Protein AF-A0A2K0W8M2-F1 (afdb_monomer)

Radius of gyration: 16.89 Å; Cα contacts (8 Å, |Δi|>4): 91; chains: 1; bounding box: 37×21×51 Å

pLDDT: mean 76.9, std 16.78, range [37.81, 95.12]

Secondary structure (DSSP, 8-state):
--HHHHHHHHHHHHHHHHHHHHHHHS-TT--GGGHHHHHHHHHHHHHHHHHHHHHT----TT--S-S--TT-----HHHHHHHT-HHHHHHHHHHHHHHHHHHH-HHHHHHHHTPPP-

Mean predicted aligned error: 9.4 Å

Structure (mmCIF, N/CA/C/O backbone):
data_AF-A0A2K0W8M2-F1
#
_entry.id   AF-A0A2K0W8M2-F1
#
loop_
_atom_site.group_PDB
_atom_site.id
_atom_site.type_symbol
_atom_site.label_atom_id
_atom_site.label_alt_id
_atom_site.label_comp_id
_atom_site.label_asym_id
_atom_site.label_entity_id
_atom_site.label_seq_id
_atom_site.pdbx_PDB_ins_code
_atom_site.Cartn_x
_atom_site.Cartn_y
_atom_site.Cartn_z
_atom_site.occupancy
_atom_site.B_iso_or_equiv
_atom_site.auth_seq_id
_atom_site.auth_comp_id
_atom_site.auth_asym_id
_atom_site.auth_atom_id
_atom_site.pdbx_PDB_model_num
ATOM 1 N N . MET A 1 1 ? 15.218 -12.997 -6.008 1.00 64.19 1 MET A N 1
ATOM 2 C CA . MET A 1 1 ? 14.142 -12.507 -6.896 1.00 64.19 1 MET A CA 1
ATOM 3 C C . MET A 1 1 ? 14.726 -11.422 -7.793 1.00 64.19 1 MET A C 1
ATOM 5 O O . MET A 1 1 ? 15.566 -10.661 -7.318 1.00 64.19 1 MET A O 1
ATOM 9 N N . ASP A 1 2 ? 14.384 -11.400 -9.077 1.00 84.12 2 ASP A N 1
ATOM 10 C CA . ASP A 1 2 ? 14.799 -10.336 -9.994 1.00 84.12 2 ASP A CA 1
ATOM 11 C C . ASP A 1 2 ? 13.908 -9.088 -9.829 1.00 84.12 2 ASP A C 1
ATOM 13 O O . ASP A 1 2 ? 12.912 -9.096 -9.104 1.00 84.12 2 ASP A O 1
ATOM 17 N N . VAL A 1 3 ? 14.289 -7.974 -10.458 1.00 79.81 3 VAL A N 1
ATOM 18 C CA . VAL A 1 3 ? 13.582 -6.690 -10.286 1.00 79.81 3 VAL A CA 1
ATOM 19 C C . VAL A 1 3 ? 12.165 -6.741 -10.866 1.00 79.81 3 VAL A C 1
ATOM 21 O O . VAL A 1 3 ? 11.254 -6.121 -10.321 1.00 79.81 3 VAL A O 1
ATOM 24 N N . ALA A 1 4 ? 11.959 -7.521 -11.930 1.00 77.12 4 ALA A N 1
ATOM 25 C CA . ALA A 1 4 ? 10.643 -7.740 -12.516 1.00 77.12 4 ALA A CA 1
ATOM 26 C C . ALA A 1 4 ? 9.709 -8.487 -11.548 1.00 77.12 4 ALA A C 1
ATOM 28 O O . ALA A 1 4 ? 8.570 -8.058 -11.351 1.00 77.12 4 ALA A O 1
ATOM 29 N N . GLY A 1 5 ? 10.200 -9.541 -10.886 1.00 78.50 5 GLY A N 1
ATOM 30 C CA . GLY A 1 5 ? 9.471 -10.262 -9.845 1.00 78.50 5 GLY A CA 1
ATOM 31 C C . GLY A 1 5 ? 9.143 -9.383 -8.637 1.00 78.50 5 GLY A C 1
ATOM 32 O O . GLY A 1 5 ? 8.008 -9.403 -8.163 1.00 78.50 5 GLY A O 1
ATOM 33 N N . LEU A 1 6 ? 10.084 -8.538 -8.197 1.00 82.81 6 LEU A N 1
ATOM 34 C CA . LEU A 1 6 ? 9.836 -7.562 -7.126 1.00 82.81 6 LEU A CA 1
ATOM 35 C C . LEU A 1 6 ? 8.735 -6.567 -7.510 1.00 82.81 6 LEU A C 1
ATOM 37 O O . LEU A 1 6 ? 7.838 -6.309 -6.712 1.00 82.81 6 LEU A O 1
ATOM 41 N N . ALA A 1 7 ? 8.769 -6.031 -8.732 1.00 79.62 7 ALA A N 1
ATOM 42 C CA . ALA A 1 7 ? 7.779 -5.063 -9.197 1.00 79.62 7 ALA A CA 1
ATOM 43 C C . ALA A 1 7 ? 6.362 -5.658 -9.279 1.00 79.62 7 ALA A C 1
ATOM 45 O O . ALA A 1 7 ? 5.399 -4.961 -8.973 1.00 79.62 7 ALA A O 1
ATOM 46 N N . ILE A 1 8 ? 6.223 -6.937 -9.653 1.00 80.69 8 ILE A N 1
ATOM 47 C CA . ILE A 1 8 ? 4.935 -7.652 -9.612 1.00 80.69 8 ILE A CA 1
ATOM 48 C C . ILE A 1 8 ? 4.492 -7.869 -8.159 1.00 80.69 8 ILE A C 1
ATOM 50 O O . ILE A 1 8 ? 3.349 -7.573 -7.813 1.00 80.69 8 ILE A O 1
ATOM 54 N N . GLY A 1 9 ? 5.402 -8.334 -7.298 1.00 84.31 9 GLY A N 1
ATOM 55 C CA . GLY A 1 9 ? 5.118 -8.572 -5.882 1.00 84.31 9 GLY A CA 1
ATOM 56 C C . GLY A 1 9 ? 4.675 -7.311 -5.134 1.00 84.31 9 GLY A C 1
ATOM 57 O O . GLY A 1 9 ? 3.767 -7.377 -4.314 1.00 84.31 9 GLY A O 1
ATOM 58 N N . ILE A 1 10 ? 5.246 -6.150 -5.465 1.00 89.62 10 ILE A N 1
ATOM 59 C CA . ILE A 1 10 ? 4.883 -4.853 -4.873 1.00 89.62 10 ILE A CA 1
ATOM 60 C C . ILE A 1 10 ? 3.424 -4.480 -5.137 1.00 89.62 10 ILE A C 1
ATOM 62 O O . ILE A 1 10 ? 2.770 -3.969 -4.233 1.00 89.62 10 ILE A O 1
ATOM 66 N N . VAL A 1 11 ? 2.896 -4.753 -6.334 1.00 86.94 11 VAL A N 1
ATOM 67 C CA . VAL A 1 11 ? 1.478 -4.492 -6.641 1.00 86.94 11 VAL A CA 1
ATOM 68 C C . VAL A 1 11 ? 0.579 -5.362 -5.762 1.00 86.94 11 VAL A C 1
ATOM 70 O O . VAL A 1 11 ? -0.347 -4.850 -5.142 1.00 86.94 11 VAL A O 1
ATOM 73 N N . GLY A 1 12 ? 0.894 -6.655 -5.639 1.00 87.62 12 GLY A N 1
ATOM 74 C CA . GLY A 1 12 ? 0.141 -7.569 -4.774 1.00 87.62 12 GLY A CA 1
ATOM 75 C C . GLY A 1 12 ? 0.201 -7.176 -3.294 1.00 87.62 12 GLY A C 1
ATOM 76 O O . GLY A 1 12 ? -0.828 -7.133 -2.625 1.00 87.62 12 GLY A O 1
ATOM 77 N N . LEU A 1 13 ? 1.390 -6.830 -2.793 1.00 90.44 13 LEU A N 1
ATOM 78 C CA . LEU A 1 13 ? 1.581 -6.391 -1.409 1.00 90.44 13 LEU A CA 1
ATOM 79 C C . LEU A 1 13 ? 0.872 -5.066 -1.113 1.00 90.44 13 LEU A C 1
ATOM 81 O O . LEU A 1 13 ? 0.295 -4.916 -0.039 1.00 90.44 13 LEU A O 1
ATOM 85 N N . TYR A 1 14 ? 0.887 -4.119 -2.055 1.00 91.56 14 TYR A N 1
ATOM 86 C CA . TYR A 1 14 ? 0.131 -2.874 -1.938 1.00 91.56 14 TYR A CA 1
ATOM 87 C C . TYR A 1 14 ? -1.366 -3.151 -1.756 1.00 91.56 14 TYR A C 1
ATOM 89 O O . TYR A 1 14 ? -1.966 -2.634 -0.814 1.00 91.56 14 TYR A O 1
ATOM 97 N N . THR A 1 15 ? -1.946 -3.997 -2.614 1.00 88.06 15 THR A N 1
ATOM 98 C CA . THR A 1 15 ? -3.360 -4.382 -2.531 1.00 88.06 15 THR A CA 1
ATOM 99 C C . THR A 1 15 ? -3.668 -5.056 -1.197 1.00 88.06 15 THR A C 1
ATOM 101 O O . THR A 1 15 ? -4.589 -4.636 -0.507 1.00 88.06 15 THR A O 1
ATOM 104 N N . ALA A 1 16 ? -2.838 -6.010 -0.762 1.00 88.62 16 ALA A N 1
ATOM 105 C CA . ALA A 1 16 ? -3.012 -6.676 0.528 1.00 88.62 16 ALA A CA 1
ATOM 106 C C . ALA A 1 16 ? -2.982 -5.692 1.713 1.00 88.62 16 ALA A C 1
ATOM 108 O O . ALA A 1 16 ? -3.820 -5.780 2.610 1.00 88.62 16 ALA A O 1
ATOM 109 N N . CYS A 1 17 ? -2.054 -4.727 1.711 1.00 90.38 17 CYS A N 1
ATOM 110 C CA . CYS A 1 17 ? -1.998 -3.686 2.740 1.00 90.38 17 CYS A CA 1
ATOM 111 C C . CYS A 1 17 ? -3.260 -2.816 2.727 1.00 90.38 17 CYS A C 1
ATOM 113 O O . CYS A 1 17 ? -3.842 -2.568 3.781 1.00 90.38 17 CYS A O 1
ATOM 115 N N . ARG A 1 18 ? -3.692 -2.366 1.541 1.00 89.50 18 ARG A N 1
ATOM 116 C CA . ARG A 1 18 ? -4.896 -1.543 1.363 1.00 89.50 18 ARG A CA 1
ATOM 117 C C . ARG A 1 18 ? -6.135 -2.254 1.908 1.00 89.50 18 ARG A C 1
ATOM 119 O O . ARG A 1 18 ? -6.846 -1.662 2.714 1.00 89.50 18 ARG A O 1
ATOM 126 N N . ASP A 1 19 ? -6.330 -3.514 1.531 1.00 86.44 19 ASP A N 1
ATOM 127 C CA . ASP A 1 19 ? -7.487 -4.310 1.938 1.00 86.44 19 ASP A CA 1
ATOM 128 C C . ASP A 1 19 ? -7.478 -4.577 3.457 1.00 86.44 19 ASP A C 1
ATOM 130 O O . ASP A 1 19 ? -8.527 -4.595 4.102 1.00 86.44 19 ASP A O 1
ATOM 134 N N . CYS A 1 20 ? -6.296 -4.726 4.071 1.00 85.19 20 CYS A N 1
ATOM 135 C CA . CYS A 1 20 ? -6.198 -4.812 5.529 1.00 85.19 20 CYS A CA 1
ATOM 136 C C . CYS A 1 20 ? -6.552 -3.490 6.218 1.00 85.19 20 CYS A C 1
ATOM 138 O O . CYS A 1 20 ? -7.217 -3.517 7.250 1.00 85.19 20 CYS A O 1
ATOM 140 N N . TYR A 1 21 ? -6.146 -2.342 5.671 1.00 86.56 21 TYR A N 1
ATOM 141 C CA . TYR A 1 21 ? -6.590 -1.054 6.203 1.00 86.56 21 TYR A CA 1
ATOM 142 C C . TYR A 1 21 ? -8.106 -0.883 6.071 1.00 86.56 21 TYR A C 1
ATOM 144 O O . TYR A 1 21 ? -8.730 -0.496 7.052 1.00 86.56 21 TYR A O 1
ATOM 152 N N . ASP A 1 22 ? -8.694 -1.217 4.913 1.00 83.25 22 ASP A N 1
ATOM 153 C CA . ASP A 1 22 ? -10.149 -1.136 4.705 1.00 83.25 22 ASP A CA 1
ATOM 154 C C . ASP A 1 22 ? -10.900 -1.995 5.738 1.00 83.25 22 ASP A C 1
ATOM 156 O O . ASP A 1 22 ? -11.910 -1.558 6.283 1.00 83.25 22 ASP A O 1
ATOM 160 N N . PHE A 1 23 ? -10.376 -3.173 6.089 1.00 79.38 23 PHE A N 1
ATOM 161 C CA . PHE A 1 23 ? -10.940 -4.002 7.157 1.00 79.38 23 PHE A CA 1
ATOM 162 C C . PHE A 1 23 ? -10.990 -3.285 8.513 1.00 79.38 23 PHE A C 1
ATOM 164 O O . PHE A 1 23 ? -12.019 -3.337 9.179 1.00 79.38 23 PHE A O 1
ATOM 171 N N . PHE A 1 24 ? -9.914 -2.610 8.929 1.00 73.81 24 PHE A N 1
ATOM 172 C CA . PHE A 1 24 ? -9.881 -1.926 10.227 1.00 73.81 24 PHE A CA 1
ATOM 173 C C . PHE A 1 24 ? -10.670 -0.614 10.237 1.00 73.81 24 PHE A C 1
ATOM 175 O O . PHE A 1 24 ? -11.236 -0.272 11.271 1.00 73.81 24 PHE A O 1
ATOM 182 N N . THR A 1 25 ? -10.734 0.108 9.114 1.00 73.81 25 THR A N 1
ATOM 183 C CA . THR A 1 25 ? -11.446 1.394 9.026 1.00 73.81 25 THR A CA 1
ATOM 184 C C . THR 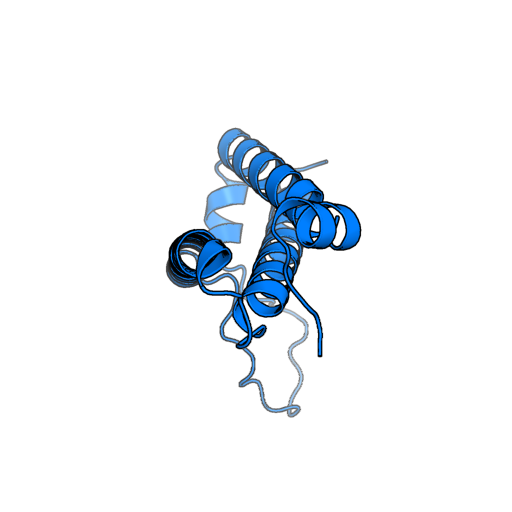A 1 25 ? -12.940 1.247 8.740 1.00 73.81 25 THR A C 1
ATOM 186 O O . THR A 1 25 ? -13.710 2.142 9.065 1.00 73.81 25 THR A O 1
ATOM 189 N N . THR A 1 26 ? -13.391 0.099 8.222 1.00 70.88 26 THR A N 1
ATOM 190 C CA . THR A 1 26 ? -14.830 -0.207 8.073 1.00 70.88 26 THR A CA 1
ATOM 191 C C . THR A 1 26 ? -15.504 -0.524 9.420 1.00 70.88 26 THR A C 1
ATOM 193 O O . THR A 1 26 ? -16.732 -0.501 9.526 1.00 70.88 26 THR A O 1
ATOM 196 N N . VAL A 1 27 ? -14.730 -0.786 10.482 1.00 62.62 27 VAL A N 1
ATOM 197 C CA . VAL A 1 27 ? -15.257 -0.996 11.839 1.00 62.62 27 VAL A CA 1
ATOM 198 C C . VAL A 1 27 ? -15.728 0.343 12.426 1.00 62.62 27 VAL A C 1
ATOM 200 O O . VAL A 1 27 ? -15.011 1.020 13.156 1.00 62.62 27 VAL A O 1
ATOM 203 N N . ASN A 1 28 ? -16.976 0.712 12.135 1.00 54.34 28 ASN A N 1
ATOM 204 C CA . ASN A 1 28 ? -17.625 1.952 12.590 1.00 54.34 28 ASN A CA 1
ATOM 205 C C . ASN A 1 28 ? -17.917 2.011 14.108 1.00 54.34 28 ASN A C 1
ATOM 207 O O . ASN A 1 28 ? -18.490 2.988 14.586 1.00 54.34 28 ASN A O 1
ATOM 211 N N . ALA A 1 29 ? -17.555 0.979 14.877 1.00 56.28 29 ALA A N 1
ATOM 212 C CA . ALA A 1 29 ? -17.904 0.828 16.292 1.00 56.28 29 ALA A CA 1
ATOM 213 C C . ALA A 1 29 ? -16.672 0.780 17.216 1.00 56.28 29 ALA A C 1
ATOM 215 O O . ALA A 1 29 ? -16.626 0.002 18.170 1.00 56.28 29 ALA A O 1
ATOM 216 N N . ALA A 1 30 ? -15.648 1.597 16.951 1.00 58.38 30 ALA A N 1
ATOM 217 C CA . ALA A 1 30 ? -14.565 1.763 17.915 1.00 58.38 30 ALA A CA 1
ATOM 218 C C . ALA A 1 30 ? -15.112 2.406 19.202 1.00 58.38 30 ALA A C 1
ATOM 220 O O . ALA A 1 30 ? -15.765 3.451 19.161 1.00 58.38 30 ALA A O 1
ATOM 221 N N . GLN A 1 31 ? -14.831 1.792 20.355 1.00 61.31 31 GLN A N 1
ATOM 222 C CA . GLN A 1 31 ? -15.083 2.423 21.651 1.00 61.31 31 GLN A CA 1
ATOM 223 C C . GLN A 1 31 ? -14.363 3.780 21.709 1.00 61.31 31 GLN A C 1
ATOM 225 O O . GLN A 1 31 ? -13.345 3.973 21.040 1.00 61.31 31 GLN A O 1
ATOM 230 N N . ALA A 1 32 ? -14.867 4.723 22.513 1.00 64.19 32 ALA A N 1
ATOM 231 C CA . ALA A 1 32 ? -14.321 6.084 22.590 1.00 64.19 32 ALA A CA 1
ATOM 232 C C . ALA A 1 32 ? -12.793 6.107 22.812 1.00 64.19 32 ALA A C 1
ATOM 234 O O . ALA A 1 32 ? -12.094 6.931 22.219 1.00 64.19 32 ALA A O 1
ATOM 235 N N . GLU A 1 33 ? -12.272 5.146 23.580 1.00 66.44 33 GLU A N 1
ATOM 236 C CA . GLU A 1 33 ? -10.843 4.960 23.874 1.00 66.44 33 GLU A CA 1
ATOM 237 C C . GLU A 1 33 ? -9.998 4.568 22.643 1.00 66.44 33 GLU A C 1
ATOM 239 O O . GLU A 1 33 ? -8.819 4.916 22.553 1.00 66.44 33 GLU A O 1
ATOM 244 N N . SER A 1 34 ? -10.598 3.909 21.649 1.00 69.06 34 SER A N 1
ATOM 245 C CA . SER A 1 34 ? -9.924 3.449 20.426 1.00 69.06 34 SER A CA 1
ATOM 246 C C . SER A 1 34 ? -10.095 4.405 19.237 1.00 69.06 34 SER A C 1
ATOM 248 O O . SER A 1 34 ? -9.479 4.196 18.192 1.00 69.06 34 SER A O 1
ATOM 250 N N . SER A 1 35 ? -10.870 5.484 19.389 1.00 75.00 35 SER A N 1
ATOM 251 C CA . SER A 1 35 ? -11.163 6.455 18.319 1.00 75.00 35 SER A CA 1
ATOM 252 C C . SER A 1 35 ? -9.918 7.163 17.764 1.00 75.00 35 SER A C 1
ATOM 254 O O . SER A 1 35 ? -9.782 7.327 16.553 1.00 75.00 35 SER A O 1
ATOM 256 N N . ALA A 1 36 ? -8.963 7.531 18.626 1.00 80.75 36 ALA A N 1
ATOM 257 C CA . ALA A 1 36 ? -7.706 8.152 18.204 1.00 80.75 36 ALA A CA 1
ATOM 258 C C . ALA A 1 36 ? -6.836 7.190 17.373 1.00 80.75 36 ALA A C 1
ATOM 260 O O . ALA A 1 36 ? -6.252 7.591 16.369 1.00 80.75 36 ALA A O 1
ATOM 261 N N . HIS A 1 37 ? -6.796 5.911 17.760 1.00 79.00 37 HIS A N 1
ATOM 262 C CA . HIS A 1 37 ? -6.067 4.871 17.032 1.00 79.00 37 HIS A CA 1
ATOM 263 C C . HIS A 1 37 ? -6.717 4.567 15.678 1.00 79.00 37 HIS A C 1
ATOM 265 O O . HIS A 1 37 ? -6.009 4.378 14.692 1.00 79.00 37 HIS A O 1
ATOM 271 N N . LEU A 1 38 ? -8.052 4.563 15.618 1.00 80.25 38 LEU A N 1
ATOM 272 C CA . LEU A 1 38 ? -8.790 4.414 14.366 1.00 80.25 38 LEU A CA 1
ATOM 273 C C . LEU A 1 38 ? -8.485 5.569 13.404 1.00 80.25 38 LEU A C 1
ATOM 275 O O . LEU A 1 38 ? -8.133 5.328 12.253 1.00 80.25 38 LEU A O 1
ATOM 279 N N . ARG A 1 39 ? -8.515 6.813 13.895 1.00 83.12 39 ARG A N 1
ATOM 280 C CA . ARG A 1 39 ? -8.183 7.994 13.088 1.00 83.12 39 ARG A CA 1
ATOM 281 C C . ARG A 1 39 ? -6.756 7.947 12.544 1.00 83.12 39 ARG A C 1
ATOM 283 O O . ARG A 1 39 ? -6.522 8.305 11.394 1.00 83.12 39 ARG A O 1
ATOM 290 N N . GLU A 1 40 ? -5.796 7.496 13.349 1.00 85.81 40 GLU A N 1
ATOM 291 C CA . GLU A 1 40 ? -4.421 7.310 12.878 1.00 85.81 40 GLU A CA 1
ATOM 292 C C . GLU A 1 40 ? -4.357 6.256 11.760 1.00 85.81 40 GLU A C 1
ATOM 294 O O . GLU A 1 40 ? -3.717 6.483 10.736 1.00 85.81 40 GLU A O 1
ATOM 299 N N . LEU A 1 41 ? -5.077 5.136 11.893 1.00 85.06 41 LEU A N 1
ATOM 300 C CA . LEU A 1 41 ? -5.159 4.123 10.835 1.00 85.06 41 LEU A CA 1
ATOM 301 C C . LEU A 1 41 ? -5.774 4.673 9.539 1.00 85.06 41 LEU A C 1
ATOM 303 O O . LEU A 1 41 ? -5.262 4.367 8.463 1.00 85.06 41 LEU A O 1
ATOM 307 N N . GLU A 1 42 ? -6.806 5.515 9.617 1.00 86.12 42 GLU A N 1
ATOM 308 C CA . GLU A 1 42 ? -7.402 6.194 8.453 1.00 86.12 42 GLU A CA 1
ATOM 309 C C . GLU A 1 42 ? -6.415 7.148 7.762 1.00 86.12 42 GLU A C 1
ATOM 311 O O . GLU A 1 42 ? -6.357 7.216 6.528 1.00 86.12 42 GLU A O 1
ATOM 316 N N . ILE A 1 43 ? -5.596 7.867 8.539 1.00 90.12 43 ILE A N 1
ATOM 317 C CA . ILE A 1 43 ? -4.535 8.732 8.006 1.00 90.12 43 ILE A CA 1
ATOM 318 C C . ILE A 1 43 ? -3.488 7.885 7.277 1.00 90.12 43 ILE A C 1
ATOM 320 O O . ILE A 1 43 ? -3.158 8.174 6.123 1.00 90.12 43 ILE A O 1
ATOM 324 N N . GLN A 1 44 ? -3.002 6.809 7.902 1.00 90.94 44 GLN A N 1
ATOM 325 C CA . GLN A 1 44 ? -2.013 5.916 7.288 1.00 90.94 44 GLN A CA 1
ATOM 326 C C . GLN A 1 44 ? -2.564 5.236 6.028 1.00 90.94 44 GLN A C 1
ATOM 328 O O . GLN A 1 44 ? -1.877 5.154 5.005 1.00 90.94 44 GLN A O 1
ATOM 333 N N . GLN A 1 45 ? -3.836 4.834 6.049 1.00 90.62 45 GLN A N 1
ATOM 334 C CA . GLN A 1 45 ? -4.537 4.331 4.875 1.00 90.62 45 GLN A CA 1
ATOM 335 C C . GLN A 1 45 ? -4.574 5.373 3.750 1.00 90.62 45 GLN A C 1
ATOM 337 O O . GLN A 1 45 ? -4.304 5.045 2.592 1.00 90.62 45 GLN A O 1
ATOM 342 N N . SER A 1 46 ? -4.895 6.626 4.073 1.00 91.38 46 SER A N 1
ATOM 343 C CA . SER A 1 46 ? -4.958 7.721 3.101 1.00 91.38 46 SER A CA 1
ATOM 344 C C . SER A 1 46 ? -3.595 7.991 2.462 1.00 91.38 46 SER A C 1
ATOM 346 O O . SER A 1 46 ? -3.512 8.160 1.245 1.00 91.38 46 SER A O 1
ATOM 348 N N . ILE A 1 47 ? -2.512 7.949 3.247 1.00 93.88 47 ILE A N 1
ATOM 349 C CA . ILE A 1 47 ? -1.133 8.069 2.748 1.00 93.88 47 ILE A CA 1
ATOM 350 C C . ILE A 1 47 ? -0.808 6.923 1.781 1.00 93.88 47 ILE A C 1
ATOM 352 O O . ILE A 1 47 ? -0.301 7.167 0.682 1.00 93.88 47 ILE A O 1
ATOM 356 N N . LEU A 1 48 ? -1.141 5.680 2.147 1.00 93.19 48 LEU A N 1
ATOM 357 C CA . LEU A 1 48 ? -0.924 4.517 1.287 1.00 93.19 48 LEU A CA 1
ATOM 358 C C . LEU A 1 48 ? -1.726 4.633 -0.022 1.00 93.19 48 LEU A C 1
ATOM 360 O O . LEU A 1 48 ? -1.173 4.421 -1.104 1.00 93.19 48 LEU A O 1
ATOM 364 N N . LYS A 1 49 ? -3.009 5.018 0.047 1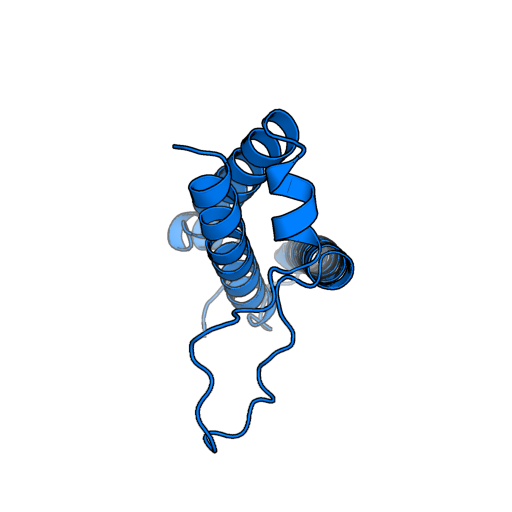.00 92.06 49 LYS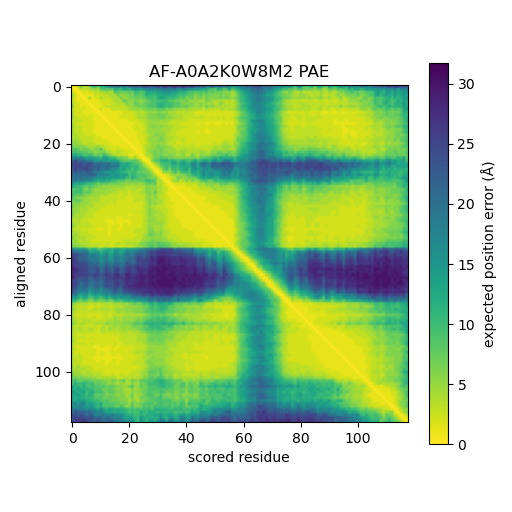 A N 1
ATOM 365 C CA . LYS A 1 49 ? -3.873 5.236 -1.128 1.00 92.06 49 LYS A CA 1
ATOM 366 C C . LYS A 1 49 ? -3.316 6.341 -2.035 1.00 92.06 49 LYS A C 1
ATOM 368 O O . LYS A 1 49 ? -3.200 6.125 -3.240 1.00 92.06 49 LYS A O 1
ATOM 373 N N . ALA A 1 50 ? -2.877 7.468 -1.472 1.00 93.50 50 ALA A N 1
ATOM 374 C CA .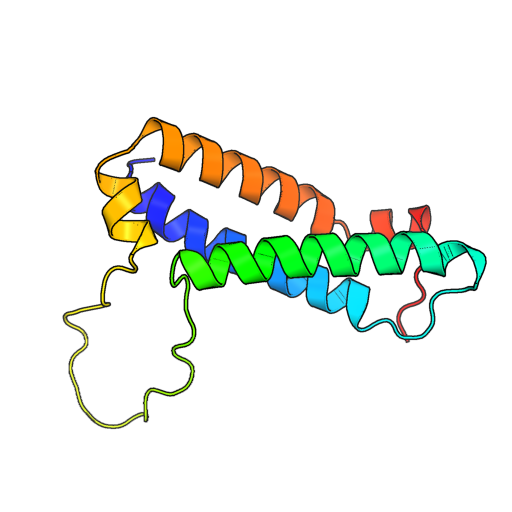 ALA A 1 50 ? -2.255 8.561 -2.224 1.00 93.50 50 ALA A CA 1
ATOM 375 C C . ALA A 1 50 ? -0.949 8.133 -2.917 1.00 93.50 50 ALA A C 1
ATOM 377 O O . ALA A 1 50 ? -0.722 8.474 -4.081 1.00 93.50 50 ALA A O 1
ATOM 378 N N . TRP A 1 51 ? -0.112 7.339 -2.241 1.00 94.00 51 TRP A N 1
ATOM 379 C CA . TRP A 1 51 ? 1.087 6.753 -2.843 1.00 94.00 51 TRP A CA 1
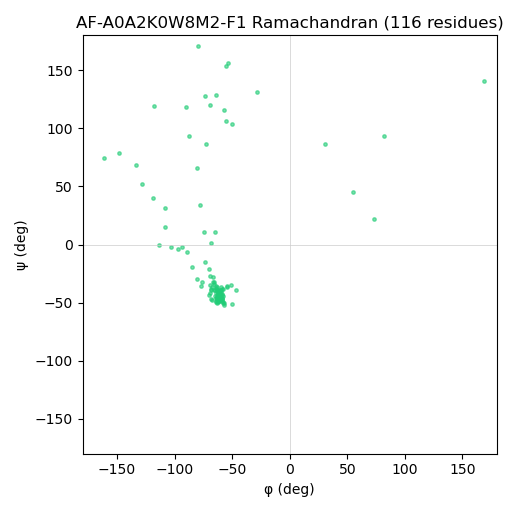ATOM 380 C C . TRP A 1 51 ? 0.728 5.833 -4.017 1.00 94.00 51 TRP A C 1
ATOM 382 O O . TRP A 1 51 ? 1.269 5.996 -5.112 1.00 94.00 51 TRP A O 1
ATOM 392 N N . GLY A 1 52 ? -0.232 4.921 -3.834 1.00 91.75 52 GLY A N 1
ATOM 393 C CA . GLY A 1 52 ? -0.701 4.032 -4.901 1.00 91.75 52 GLY A CA 1
ATOM 394 C C . GLY A 1 52 ? -1.279 4.782 -6.103 1.00 91.75 52 GLY A C 1
ATOM 395 O O . GLY A 1 52 ? -0.982 4.426 -7.245 1.00 91.75 52 GLY A O 1
ATOM 396 N N . PHE A 1 53 ? -2.018 5.869 -5.858 1.00 90.00 53 PHE A N 1
ATOM 397 C CA . PHE A 1 53 ? -2.534 6.763 -6.896 1.00 90.00 53 PHE A CA 1
ATOM 398 C C . PHE A 1 53 ? -1.405 7.447 -7.677 1.00 90.00 53 PHE A C 1
ATOM 400 O O . PHE A 1 53 ? -1.369 7.370 -8.906 1.00 90.00 53 PHE A O 1
ATOM 407 N N . HIS A 1 54 ? -0.431 8.049 -6.983 1.00 91.00 54 HIS A N 1
ATOM 408 C CA . HIS A 1 54 ? 0.727 8.696 -7.614 1.00 91.00 54 HIS A CA 1
ATOM 409 C C . HIS A 1 54 ? 1.488 7.750 -8.558 1.00 91.00 54 HIS A C 1
ATOM 411 O O . HIS A 1 54 ? 2.026 8.167 -9.594 1.00 91.00 54 HIS A O 1
ATOM 417 N N . TRP A 1 55 ? 1.555 6.479 -8.171 1.00 91.00 55 TRP A N 1
ATOM 418 C CA . TRP A 1 55 ? 2.277 5.415 -8.856 1.00 91.00 55 TRP A CA 1
ATOM 419 C C . TRP A 1 55 ? 1.431 4.604 -9.839 1.00 91.00 55 TRP A C 1
ATOM 421 O O . TRP A 1 55 ? 1.983 3.755 -10.543 1.00 91.00 55 TRP A O 1
ATOM 431 N N . GLN A 1 56 ? 0.134 4.909 -9.934 1.00 87.69 56 GLN A N 1
ATOM 432 C CA . GLN A 1 56 ? -0.829 4.252 -10.818 1.00 87.69 56 GLN A CA 1
ATOM 433 C C . GLN A 1 56 ? -0.865 2.728 -10.611 1.00 87.69 56 GLN A C 1
ATOM 435 O O . GLN A 1 56 ? -0.818 1.967 -11.575 1.00 87.69 56 GLN A O 1
ATOM 440 N N . ILE A 1 57 ? -0.886 2.273 -9.352 1.00 84.88 57 ILE A N 1
ATOM 441 C CA . ILE A 1 57 ? -0.803 0.838 -9.027 1.00 84.88 57 ILE A CA 1
ATOM 442 C C . ILE A 1 57 ? -2.063 0.063 -9.449 1.00 84.88 57 ILE A C 1
ATOM 444 O O . ILE A 1 57 ? -1.926 -1.103 -9.790 1.00 84.88 57 ILE A O 1
ATOM 448 N N . GLN A 1 58 ? -3.229 0.713 -9.519 1.00 69.94 58 GLN A N 1
ATOM 449 C CA . GLN A 1 58 ? -4.319 0.527 -10.497 1.00 69.94 58 GLN A CA 1
ATOM 450 C C . GLN A 1 58 ? -5.571 1.285 -10.014 1.00 69.94 58 GLN A C 1
ATOM 452 O O . GLN A 1 58 ? -5.882 1.274 -8.828 1.00 69.94 58 GLN A O 1
ATOM 457 N N . ASN A 1 59 ? -6.273 1.900 -10.971 1.00 50.72 59 ASN A N 1
ATOM 458 C CA . ASN A 1 59 ? -7.695 2.280 -10.970 1.00 50.72 59 ASN A CA 1
ATOM 459 C C . ASN A 1 59 ? -8.287 1.707 -12.287 1.00 50.72 59 ASN A C 1
ATOM 461 O O . ASN A 1 59 ? -8.797 2.455 -13.115 1.00 50.72 59 ASN A O 1
ATOM 465 N N . GLU A 1 60 ? -8.090 0.412 -12.570 1.00 47.28 60 GLU A N 1
ATOM 466 C CA . GLU A 1 60 ? -8.490 -0.235 -13.843 1.00 47.28 60 GLU A CA 1
ATOM 467 C C . GLU A 1 60 ? -9.695 -1.185 -13.688 1.00 47.28 60 GLU A C 1
ATOM 469 O O . GLU A 1 60 ? -9.846 -2.126 -14.461 1.00 47.28 60 GLU A O 1
ATOM 474 N N . ASP A 1 61 ? -10.612 -0.906 -12.758 1.00 42.41 61 ASP A N 1
ATOM 475 C CA . ASP A 1 61 ? -11.895 -1.634 -12.644 1.00 42.41 61 ASP A CA 1
ATOM 476 C C . ASP A 1 61 ? -12.920 -1.247 -13.741 1.00 42.41 61 ASP A C 1
ATOM 478 O O . ASP A 1 61 ? -14.090 -1.605 -13.671 1.00 42.41 61 ASP A O 1
ATO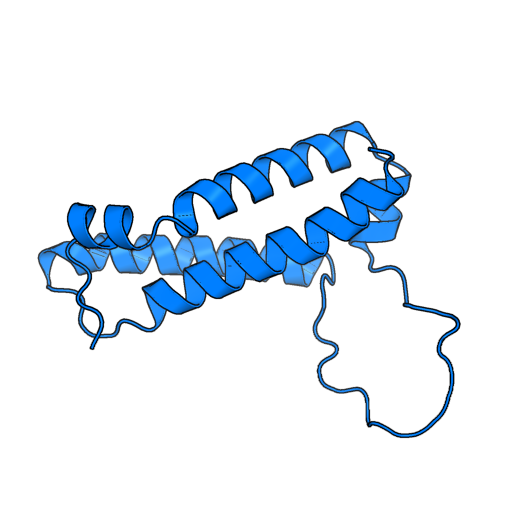M 482 N N . GLY A 1 62 ? -12.497 -0.510 -14.775 1.00 40.69 62 GLY A N 1
ATOM 483 C CA . GLY A 1 62 ? -13.345 -0.036 -15.878 1.00 40.69 62 GLY A CA 1
ATOM 484 C C . GLY A 1 62 ? -13.108 -0.721 -17.226 1.00 40.69 62 GLY A C 1
ATOM 485 O O . GLY A 1 62 ? -13.515 -0.177 -18.250 1.00 40.69 62 GLY A O 1
ATOM 486 N N . SER A 1 63 ? -12.411 -1.859 -17.266 1.00 37.81 63 SER A N 1
ATOM 487 C CA . SER A 1 63 ? -12.188 -2.589 -18.522 1.00 37.81 63 SER A CA 1
ATOM 488 C C . SER A 1 63 ? -13.347 -3.552 -18.775 1.00 37.81 63 SER A C 1
ATOM 490 O O . SER A 1 63 ? -13.362 -4.670 -18.268 1.00 37.81 63 SER A O 1
ATOM 492 N N . ASP A 1 64 ? -14.318 -3.063 -19.538 1.00 37.97 64 ASP A N 1
ATOM 493 C CA . ASP A 1 64 ? -15.340 -3.808 -20.279 1.00 37.97 64 ASP A CA 1
ATOM 494 C C . ASP A 1 64 ? -14.841 -5.218 -20.697 1.00 37.97 64 ASP A C 1
ATOM 496 O O . ASP A 1 64 ? -13.738 -5.323 -21.247 1.00 37.97 64 ASP A O 1
ATOM 500 N N . PRO A 1 65 ? -15.585 -6.325 -20.475 1.00 41.75 65 PRO A N 1
ATOM 501 C CA . PRO A 1 65 ? -15.130 -7.684 -20.797 1.00 41.75 65 PRO A CA 1
ATOM 502 C C . PRO A 1 65 ? -15.242 -8.000 -22.301 1.00 41.75 65 PRO A C 1
ATOM 504 O O . PRO A 1 65 ? -15.537 -9.129 -22.697 1.00 41.75 65 PRO A O 1
ATOM 507 N N . GLY A 1 66 ? -15.026 -7.004 -23.157 1.00 38.84 66 GLY A N 1
ATOM 508 C CA . GLY A 1 66 ? -15.131 -7.109 -24.601 1.00 38.84 66 GLY A CA 1
ATOM 509 C C . GLY A 1 66 ? -13.795 -6.819 -25.271 1.00 38.84 66 GLY A C 1
ATOM 510 O O . GLY A 1 66 ? -13.300 -5.703 -25.205 1.00 38.84 66 GLY A O 1
ATOM 511 N N . TYR A 1 67 ? -13.287 -7.814 -25.999 1.00 38.31 67 TYR A N 1
ATOM 512 C CA . TYR A 1 67 ? -12.208 -7.721 -26.990 1.00 38.31 67 TYR A CA 1
ATOM 513 C C . TYR A 1 67 ? -10.755 -7.721 -26.483 1.00 38.31 67 TYR A C 1
ATOM 515 O O . TYR A 1 67 ? -10.124 -6.706 -26.218 1.00 38.31 67 TYR A O 1
ATOM 523 N N . SER A 1 68 ? -10.211 -8.942 -26.458 1.00 48.47 68 SER A N 1
ATOM 524 C CA . SER A 1 68 ? -8.943 -9.329 -27.096 1.00 48.47 68 SER A CA 1
ATOM 525 C C . SER A 1 68 ? -7.845 -8.260 -27.215 1.00 48.47 68 SER A C 1
ATOM 527 O O . SER A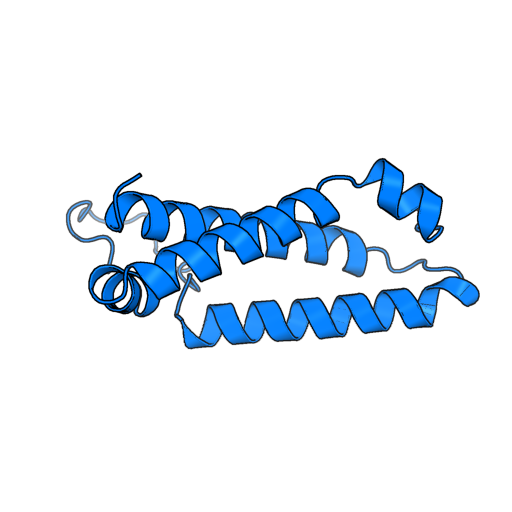 1 68 ? -7.672 -7.672 -28.278 1.00 48.47 68 SER A O 1
ATOM 529 N N . ASP A 1 69 ? -7.021 -8.124 -26.172 1.00 38.53 69 ASP A N 1
ATOM 530 C CA . ASP A 1 69 ? -5.579 -7.900 -26.342 1.00 38.53 69 ASP A CA 1
ATOM 531 C C . ASP A 1 69 ? -4.809 -8.239 -25.050 1.00 38.53 69 ASP A C 1
ATOM 533 O O . ASP A 1 69 ? -4.328 -7.392 -24.294 1.00 38.53 69 ASP A O 1
ATOM 537 N N . HIS A 1 70 ? -4.660 -9.537 -24.776 1.00 41.38 70 HIS A N 1
ATOM 538 C CA . HIS A 1 70 ? -3.853 -10.062 -23.664 1.00 41.38 70 HIS A CA 1
ATOM 539 C C . HIS A 1 70 ? -2.333 -9.773 -23.788 1.00 41.38 70 HIS A C 1
ATOM 541 O O . HIS A 1 70 ? -1.541 -10.307 -23.012 1.00 41.38 70 HIS A O 1
ATOM 547 N N . ALA A 1 71 ? -1.891 -8.921 -24.721 1.00 39.03 71 ALA A N 1
ATOM 548 C CA . ALA A 1 71 ? -0.479 -8.735 -25.066 1.00 39.03 71 ALA A CA 1
ATOM 549 C C . ALA A 1 71 ? 0.187 -7.459 -24.512 1.00 39.03 71 ALA A C 1
ATOM 551 O O . ALA A 1 71 ? 1.393 -7.271 -24.683 1.00 39.03 71 ALA A O 1
ATOM 552 N N . ARG A 1 72 ? -0.525 -6.582 -23.796 1.00 44.31 72 ARG A N 1
ATOM 553 C CA . ARG A 1 72 ? 0.115 -5.416 -23.162 1.00 44.31 72 ARG A CA 1
ATOM 554 C C . ARG A 1 72 ? -0.594 -5.034 -21.867 1.00 44.31 72 ARG A C 1
ATOM 556 O O . ARG A 1 72 ? -1.304 -4.038 -21.810 1.00 44.31 72 ARG A O 1
ATOM 563 N N . ARG A 1 73 ? -0.324 -5.774 -20.779 1.00 56.06 73 ARG A N 1
ATOM 564 C CA . ARG A 1 73 ? -0.423 -5.190 -19.426 1.00 56.06 73 ARG A CA 1
ATOM 565 C C . ARG A 1 73 ? 0.377 -3.889 -19.473 1.00 56.06 73 ARG A C 1
ATOM 567 O O . ARG A 1 73 ? 1.609 -3.946 -19.542 1.00 56.06 73 ARG A O 1
ATOM 574 N N . LYS A 1 74 ? -0.294 -2.734 -19.533 1.00 56.00 74 LYS A N 1
ATOM 575 C CA . LYS A 1 74 ? 0.362 -1.428 -19.452 1.00 56.00 74 LYS A CA 1
ATOM 576 C C . LYS A 1 74 ? 1.153 -1.452 -18.153 1.00 56.00 74 LYS A C 1
ATOM 578 O O . LYS A 1 74 ? 0.585 -1.467 -17.068 1.00 56.00 74 LYS A O 1
ATOM 583 N N . ARG A 1 75 ? 2.477 -1.575 -18.263 1.00 65.62 75 ARG A N 1
ATOM 584 C CA . ARG A 1 75 ? 3.368 -1.541 -17.103 1.00 65.62 75 ARG A CA 1
ATOM 585 C C . ARG A 1 75 ? 3.098 -0.210 -16.414 1.00 65.62 75 ARG A C 1
ATOM 587 O O . ARG A 1 75 ? 3.316 0.827 -17.039 1.00 65.62 75 ARG A O 1
ATOM 594 N N . SER A 1 76 ? 2.586 -0.255 -15.184 1.00 73.25 76 SER A N 1
ATOM 595 C CA . SER A 1 76 ? 2.283 0.951 -14.417 1.00 73.25 76 SER A CA 1
ATOM 596 C C . SER A 1 76 ? 3.517 1.849 -14.339 1.00 73.25 76 SER A C 1
ATOM 598 O O . SER A 1 76 ? 4.658 1.377 -14.449 1.00 73.25 76 SER A O 1
ATOM 600 N N . LYS A 1 77 ? 3.299 3.149 -14.115 1.00 86.56 77 LYS A N 1
ATOM 601 C CA . LYS A 1 77 ? 4.376 4.119 -13.872 1.00 86.56 77 LYS A CA 1
ATOM 602 C C . LYS A 1 77 ? 5.386 3.587 -12.844 1.00 86.56 77 LYS A C 1
ATOM 604 O O . LYS A 1 77 ? 6.593 3.726 -13.032 1.00 86.56 77 LYS A O 1
ATOM 609 N N . LEU A 1 78 ? 4.901 2.910 -11.800 1.00 87.56 78 LEU A N 1
ATOM 610 C CA . LEU A 1 78 ? 5.745 2.237 -10.815 1.00 87.56 78 LEU A CA 1
ATOM 611 C C . LEU A 1 78 ? 6.596 1.121 -11.411 1.00 87.56 78 LEU A C 1
ATOM 613 O O . LEU A 1 78 ? 7.797 1.083 -11.172 1.00 87.56 78 LEU A O 1
ATOM 617 N N . HIS A 1 79 ? 5.996 0.212 -12.178 1.00 84.69 79 HIS A N 1
ATOM 618 C CA . HIS A 1 79 ? 6.718 -0.924 -12.739 1.00 84.69 79 HIS A CA 1
ATOM 619 C C . HIS A 1 79 ? 7.883 -0.456 -13.622 1.00 84.69 79 HIS A C 1
ATOM 621 O O . HIS A 1 79 ? 8.992 -0.969 -13.501 1.00 84.69 79 HIS A O 1
ATOM 627 N N . GLN A 1 80 ? 7.664 0.565 -14.456 1.00 87.56 80 GLN A N 1
ATOM 628 C CA . GLN A 1 80 ? 8.731 1.164 -15.263 1.00 87.56 80 GLN A CA 1
ATOM 629 C C . GLN A 1 80 ? 9.832 1.789 -14.397 1.00 87.56 80 GLN A C 1
ATOM 631 O O . GLN A 1 80 ? 11.013 1.553 -14.643 1.00 87.56 80 GLN A O 1
ATOM 636 N N . TYR A 1 81 ? 9.454 2.540 -13.360 1.00 90.19 81 TYR A N 1
ATOM 637 C CA . TYR A 1 81 ? 10.407 3.161 -12.442 1.00 90.19 81 TYR A CA 1
ATOM 638 C C . TYR A 1 81 ? 11.261 2.121 -11.702 1.00 90.19 81 TYR A C 1
ATOM 640 O O . TYR A 1 81 ? 12.481 2.259 -11.617 1.00 90.19 81 TYR A O 1
ATOM 648 N N . LEU A 1 82 ? 10.640 1.059 -11.192 1.00 89.69 82 LEU A N 1
ATOM 649 C CA . LEU A 1 82 ? 11.315 0.049 -10.384 1.00 89.69 82 LEU A CA 1
ATOM 650 C C . LEU A 1 82 ? 12.292 -0.805 -11.188 1.00 89.69 82 LEU A C 1
ATOM 652 O O . LEU A 1 82 ? 13.354 -1.126 -10.657 1.00 89.69 82 LEU A O 1
ATOM 656 N N . LEU A 1 83 ? 11.990 -1.112 -12.458 1.00 86.56 83 LEU A N 1
ATOM 657 C CA . LEU A 1 83 ? 12.903 -1.845 -13.346 1.00 86.56 83 LEU A CA 1
ATOM 658 C C . LEU A 1 83 ? 14.281 -1.176 -13.453 1.00 86.56 83 LEU A C 1
ATOM 660 O O . LEU A 1 83 ? 15.294 -1.871 -13.489 1.00 86.56 83 LEU A O 1
ATOM 664 N N . SER A 1 84 ? 14.319 0.157 -13.426 1.00 88.31 84 SER A N 1
ATOM 665 C CA . SER A 1 84 ? 15.560 0.938 -13.472 1.00 88.31 84 SER A CA 1
ATOM 666 C C . SER A 1 84 ? 16.165 1.218 -12.090 1.00 88.31 84 SER A C 1
ATOM 668 O O . SER A 1 84 ? 17.259 1.767 -12.002 1.00 88.31 84 SER A O 1
ATOM 670 N N . ASN A 1 85 ? 15.480 0.865 -10.996 1.00 92.19 85 ASN A N 1
ATOM 671 C CA . ASN A 1 85 ? 15.849 1.251 -9.632 1.00 92.19 85 ASN A CA 1
ATOM 672 C C . ASN A 1 85 ? 15.785 0.056 -8.666 1.00 92.19 85 ASN A C 1
ATOM 674 O O . ASN A 1 85 ? 14.965 0.020 -7.746 1.00 92.19 85 ASN A O 1
ATOM 678 N N . ARG A 1 86 ? 16.697 -0.911 -8.831 1.00 89.88 86 ARG A N 1
ATOM 679 C CA . ARG A 1 86 ? 16.733 -2.163 -8.047 1.00 89.88 86 ARG A CA 1
ATOM 680 C C . ARG A 1 86 ? 16.657 -1.959 -6.529 1.00 89.88 86 ARG A C 1
ATOM 682 O O . ARG A 1 86 ? 15.824 -2.581 -5.881 1.00 89.88 86 ARG A O 1
ATOM 689 N N . PHE A 1 87 ? 17.500 -1.098 -5.955 1.00 91.69 87 PHE A N 1
ATOM 690 C CA . PHE A 1 87 ? 17.520 -0.883 -4.500 1.00 91.69 87 PHE A CA 1
ATOM 691 C C . PHE A 1 87 ? 16.223 -0.246 -3.987 1.00 91.69 87 PHE A C 1
ATOM 693 O O . PHE A 1 87 ? 15.776 -0.549 -2.883 1.00 91.69 87 PHE A O 1
ATOM 700 N N . LYS A 1 88 ? 15.582 0.605 -4.802 1.00 93.25 88 LYS A N 1
ATOM 701 C CA . LYS A 1 88 ? 14.263 1.162 -4.479 1.00 93.25 88 LYS A CA 1
ATOM 702 C C . LYS A 1 88 ? 13.190 0.079 -4.539 1.00 93.25 88 LYS A C 1
ATOM 704 O O . LYS A 1 88 ? 12.367 0.026 -3.637 1.00 93.25 88 LYS A O 1
ATOM 709 N N . ALA A 1 89 ? 13.231 -0.803 -5.540 1.00 91.69 89 ALA A N 1
ATOM 710 C CA . ALA A 1 89 ? 12.316 -1.941 -5.630 1.00 91.69 89 ALA A CA 1
ATOM 711 C C . ALA A 1 89 ? 12.434 -2.851 -4.404 1.00 91.69 89 ALA A C 1
ATOM 713 O O . ALA A 1 89 ? 11.432 -3.179 -3.782 1.00 91.69 89 ALA A O 1
ATOM 714 N N . GLU A 1 90 ? 13.653 -3.193 -3.999 1.00 93.62 90 GLU A N 1
ATOM 715 C CA . GLU A 1 90 ? 13.869 -4.016 -2.812 1.00 93.62 90 GLU A CA 1
ATOM 716 C C . GLU A 1 90 ? 13.387 -3.329 -1.526 1.00 93.62 90 GLU A C 1
ATOM 718 O O . GLU A 1 90 ? 12.712 -3.959 -0.714 1.00 93.62 90 GLU A O 1
ATOM 723 N N . GLY A 1 91 ? 13.686 -2.038 -1.351 1.00 93.88 91 GLY A N 1
ATOM 724 C CA . GLY A 1 91 ? 13.222 -1.268 -0.197 1.00 93.88 91 GLY A CA 1
ATOM 725 C C . GLY A 1 91 ? 11.697 -1.190 -0.120 1.00 93.88 91 GLY A C 1
ATOM 726 O O . GLY A 1 91 ? 11.121 -1.496 0.918 1.00 93.88 91 GLY A O 1
ATOM 727 N N . VAL A 1 92 ? 11.034 -0.849 -1.231 1.00 94.00 92 VAL A N 1
ATOM 728 C CA . VAL A 1 92 ? 9.565 -0.779 -1.305 1.00 94.00 92 VAL A CA 1
ATOM 729 C C . VAL A 1 92 ? 8.941 -2.141 -1.017 1.00 94.00 92 VAL A C 1
ATOM 731 O O . VAL A 1 92 ? 8.008 -2.218 -0.223 1.00 94.00 92 VAL A O 1
ATOM 734 N N . PHE A 1 93 ? 9.475 -3.213 -1.609 1.00 93.81 93 PHE A N 1
ATOM 735 C CA . PHE A 1 93 ? 9.000 -4.571 -1.357 1.00 93.81 93 PHE A CA 1
ATOM 736 C C . PHE A 1 93 ? 9.081 -4.917 0.134 1.00 93.81 93 PHE A C 1
ATOM 738 O O . PHE A 1 93 ? 8.072 -5.286 0.722 1.00 93.81 93 PHE A O 1
ATOM 745 N N . LYS A 1 94 ? 10.247 -4.725 0.769 1.00 94.56 94 LYS A N 1
ATOM 746 C CA . LYS A 1 94 ? 10.441 -5.025 2.200 1.00 94.56 94 LYS A CA 1
ATOM 747 C C . LYS A 1 94 ? 9.508 -4.216 3.099 1.00 94.56 94 LYS A C 1
ATOM 749 O O . LYS A 1 94 ? 8.943 -4.775 4.035 1.00 94.56 94 LYS A O 1
ATOM 754 N N . THR A 1 95 ? 9.325 -2.927 2.814 1.00 95.12 95 THR A N 1
ATOM 755 C CA . THR A 1 95 ? 8.417 -2.070 3.587 1.00 95.12 95 THR A CA 1
ATOM 756 C C . THR A 1 95 ? 6.973 -2.549 3.478 1.00 95.12 95 THR A C 1
ATOM 758 O O . THR A 1 95 ? 6.297 -2.675 4.496 1.00 95.12 95 THR A O 1
ATOM 761 N N . LEU A 1 96 ? 6.499 -2.856 2.266 1.00 94.31 96 LEU A N 1
ATOM 762 C CA . LEU A 1 96 ? 5.138 -3.354 2.074 1.00 94.31 96 LEU A CA 1
ATOM 763 C C . LEU A 1 96 ? 4.945 -4.751 2.678 1.00 94.31 96 LEU A C 1
ATOM 765 O O . LEU A 1 96 ? 3.899 -5.001 3.264 1.00 94.31 96 LEU A O 1
ATOM 769 N N . SER A 1 97 ? 5.945 -5.637 2.612 1.00 93.06 97 SER A N 1
ATOM 770 C CA . SER A 1 97 ? 5.910 -6.923 3.322 1.00 93.06 97 SER A CA 1
ATOM 771 C C . SER A 1 97 ? 5.759 -6.730 4.830 1.00 93.06 97 SER A C 1
ATOM 773 O O . SER A 1 97 ? 4.873 -7.324 5.426 1.00 93.06 97 SER A O 1
ATOM 775 N N . ALA A 1 98 ? 6.561 -5.854 5.442 1.00 93.19 98 ALA A N 1
ATOM 776 C CA . ALA A 1 98 ? 6.492 -5.604 6.881 1.00 93.19 98 ALA A CA 1
ATOM 777 C C . ALA A 1 98 ? 5.145 -4.993 7.312 1.00 93.19 9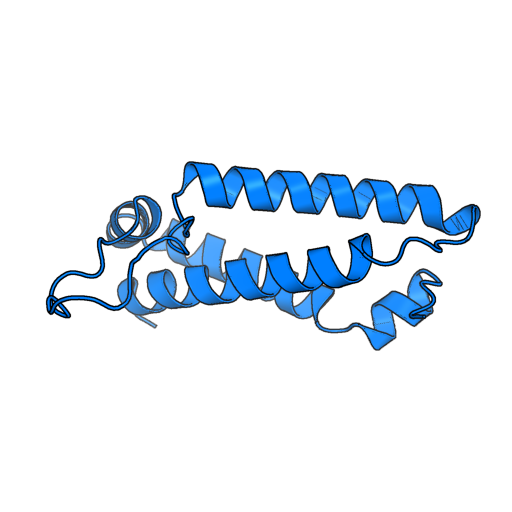8 ALA A C 1
ATOM 779 O O . ALA A 1 98 ? 4.613 -5.334 8.373 1.00 93.19 98 ALA A O 1
ATOM 780 N N . LEU A 1 99 ? 4.576 -4.108 6.484 1.00 91.31 99 LEU A N 1
ATOM 781 C CA . LEU A 1 99 ? 3.228 -3.578 6.692 1.00 91.31 99 LEU A CA 1
ATOM 782 C C . LEU A 1 99 ? 2.178 -4.688 6.599 1.00 91.31 99 LEU A C 1
ATOM 784 O O . LEU A 1 99 ? 1.358 -4.812 7.506 1.00 91.31 99 LEU A O 1
ATOM 788 N N . ALA A 1 100 ? 2.232 -5.520 5.557 1.00 89.62 100 ALA A N 1
ATOM 789 C CA . ALA A 1 100 ? 1.322 -6.646 5.386 1.00 89.62 100 ALA A CA 1
ATOM 790 C C . ALA A 1 100 ? 1.412 -7.622 6.567 1.00 89.62 100 ALA A C 1
ATOM 792 O O . ALA A 1 100 ? 0.388 -7.954 7.149 1.00 89.62 100 ALA A O 1
ATOM 793 N N . ASP A 1 101 ? 2.613 -8.010 6.998 1.00 88.75 101 ASP A N 1
ATOM 794 C CA . ASP A 1 101 ? 2.813 -8.898 8.151 1.00 88.75 101 ASP A CA 1
ATOM 795 C C . ASP A 1 101 ? 2.218 -8.311 9.440 1.00 88.75 101 ASP A C 1
ATOM 797 O O . ASP A 1 101 ? 1.621 -9.025 10.252 1.00 88.75 101 ASP A O 1
ATOM 801 N N . THR A 1 102 ? 2.345 -6.993 9.618 1.00 85.69 102 THR A N 1
ATOM 802 C CA . THR A 1 102 ? 1.775 -6.284 10.768 1.00 85.69 102 THR A CA 1
ATOM 803 C C . THR A 1 102 ? 0.248 -6.280 10.715 1.00 85.69 102 THR A C 1
ATOM 805 O O . THR A 1 102 ? -0.395 -6.596 11.715 1.00 85.69 102 THR A O 1
ATOM 808 N N . LEU A 1 103 ? -0.331 -5.941 9.560 1.00 82.38 103 LEU A N 1
ATOM 809 C CA . LEU A 1 103 ? -1.771 -5.733 9.383 1.00 82.38 103 LEU A CA 1
ATOM 810 C C . LEU A 1 103 ? -2.563 -7.040 9.207 1.00 82.38 103 LEU A C 1
ATOM 812 O O . LEU A 1 103 ? -3.719 -7.120 9.620 1.00 82.38 103 LEU A O 1
ATOM 816 N N . CYS A 1 104 ? -1.953 -8.084 8.646 1.00 80.50 104 CYS A N 1
ATOM 817 C CA . CYS A 1 104 ? -2.585 -9.389 8.439 1.00 80.50 104 CYS A CA 1
ATOM 818 C C . CYS A 1 104 ? -2.829 -10.147 9.751 1.00 80.50 104 CYS A C 1
ATOM 820 O O . CYS A 1 104 ? -3.700 -11.017 9.797 1.00 80.50 104 CYS A O 1
ATOM 822 N N . ASN A 1 105 ? -2.117 -9.820 10.837 1.00 82.00 105 ASN A N 1
ATOM 823 C CA . ASN A 1 105 ? -2.350 -10.428 12.148 1.00 82.00 105 ASN A CA 1
ATOM 824 C C . ASN A 1 105 ? -3.539 -9.773 12.874 1.00 82.00 105 ASN A C 1
ATOM 826 O O . ASN A 1 105 ? -3.400 -9.101 13.901 1.00 82.00 105 ASN A O 1
ATOM 830 N N . ARG A 1 106 ? -4.726 -9.971 12.295 1.00 77.94 106 ARG A N 1
ATOM 831 C CA . ARG A 1 106 ? -5.983 -9.337 12.709 1.00 77.94 106 ARG A CA 1
ATOM 832 C C . ARG A 1 106 ? -6.335 -9.635 14.159 1.00 77.94 106 ARG A C 1
ATOM 834 O O . ARG A 1 106 ? -6.667 -8.715 14.893 1.00 77.94 106 ARG A O 1
ATOM 841 N N . GLU A 1 107 ? -6.195 -10.887 14.588 1.00 76.88 107 GLU A N 1
ATOM 842 C CA . GLU A 1 107 ? -6.507 -11.315 15.956 1.00 76.88 107 GLU A CA 1
ATOM 843 C C . GLU A 1 107 ? -5.649 -10.577 16.994 1.00 76.88 107 GLU A C 1
ATOM 845 O O . GLU A 1 107 ? -6.163 -10.041 17.978 1.00 76.88 107 GLU A O 1
ATOM 850 N N . LYS A 1 108 ? -4.339 -10.465 16.741 1.00 78.25 108 LYS A N 1
ATOM 851 C CA . LYS A 1 108 ? -3.423 -9.729 17.617 1.00 78.25 108 LYS A CA 1
ATOM 852 C C . LYS A 1 108 ? -3.762 -8.241 17.675 1.00 78.25 108 LYS A C 1
ATOM 854 O O . LYS A 1 108 ? -3.695 -7.652 18.753 1.00 78.25 108 LYS A O 1
ATOM 859 N N . LEU A 1 109 ? -4.104 -7.629 16.540 1.00 73.75 109 LEU A N 1
ATOM 860 C CA . LEU A 1 109 ? -4.446 -6.207 16.471 1.00 73.75 109 LEU A CA 1
ATOM 861 C C . LEU A 1 109 ? -5.789 -5.909 17.145 1.00 73.75 109 LEU A C 1
ATOM 863 O O . LEU A 1 109 ? -5.866 -4.990 17.955 1.00 73.75 109 LEU A O 1
ATOM 867 N N . ILE A 1 110 ? -6.806 -6.735 16.906 1.00 76.19 110 ILE A N 1
ATOM 868 C CA . ILE A 1 110 ? -8.108 -6.659 17.578 1.00 76.19 110 ILE A CA 1
ATOM 869 C C . ILE A 1 110 ? -7.937 -6.758 19.093 1.00 76.19 110 ILE A C 1
ATOM 871 O O . ILE A 1 110 ? -8.399 -5.883 19.821 1.00 76.19 110 ILE A O 1
ATOM 875 N N . LYS A 1 111 ? -7.195 -7.761 19.575 1.00 76.56 111 LYS A N 1
ATOM 876 C CA . LYS A 1 111 ? -6.946 -7.947 21.009 1.00 76.56 111 LYS A CA 1
ATOM 877 C C . LYS A 1 111 ? -6.175 -6.782 21.635 1.00 76.56 111 LYS A C 1
ATOM 879 O O . LYS A 1 111 ? -6.418 -6.443 22.788 1.00 76.56 111 LYS A O 1
ATOM 884 N N . ARG A 1 112 ? -5.226 -6.190 20.903 1.00 72.69 112 ARG A N 1
ATOM 885 C CA . ARG A 1 112 ? -4.372 -5.104 21.408 1.00 72.69 112 ARG A CA 1
ATOM 886 C C . ARG A 1 112 ? -5.084 -3.753 21.459 1.00 72.69 112 ARG A C 1
ATOM 888 O O . ARG A 1 112 ? -4.791 -2.971 22.354 1.00 72.69 112 ARG A O 1
ATOM 895 N N . TYR A 1 113 ? -5.961 -3.481 20.497 1.00 69.50 113 TYR A N 1
ATOM 896 C CA . TYR A 1 113 ? -6.583 -2.166 20.308 1.00 69.50 113 TYR A CA 1
ATOM 897 C C . TYR A 1 113 ? -8.099 -2.155 20.568 1.00 69.50 113 TYR A C 1
ATOM 899 O O . TYR A 1 113 ? -8.728 -1.104 20.464 1.00 69.50 113 TYR A O 1
ATOM 907 N N . GLY A 1 114 ? -8.694 -3.299 20.919 1.00 63.94 114 GLY A N 1
ATOM 908 C CA . GLY A 1 114 ? -10.096 -3.400 21.329 1.00 63.94 114 GLY A CA 1
ATOM 909 C C . GLY A 1 114 ? -11.111 -3.249 20.192 1.00 63.94 114 GLY A C 1
ATOM 910 O O . GLY A 1 114 ? -12.258 -2.898 20.450 1.00 63.94 114 GLY A O 1
ATOM 911 N N . PHE A 1 115 ? -10.716 -3.483 18.936 1.00 64.44 115 PHE A N 1
ATOM 912 C CA . PHE A 1 115 ? -11.634 -3.394 17.795 1.00 64.44 115 PHE A CA 1
ATOM 913 C C . PHE A 1 115 ? -12.658 -4.540 17.835 1.00 64.44 115 PHE A C 1
ATOM 915 O O . PHE A 1 115 ? -12.275 -5.704 17.776 1.00 64.44 115 PHE A O 1
ATOM 922 N N . GLN A 1 116 ? -13.955 -4.243 17.914 1.00 57.56 116 GLN A N 1
ATOM 923 C CA . GLN A 1 116 ? -15.005 -5.260 17.796 1.00 57.56 116 GLN A CA 1
ATOM 924 C C . GLN A 1 116 ? -15.419 -5.399 16.332 1.00 57.56 116 GLN A C 1
ATOM 926 O O . GLN A 1 116 ? -15.903 -4.443 15.735 1.00 57.56 116 GLN A O 1
ATOM 931 N N . LEU A 1 117 ? -15.228 -6.584 15.752 1.00 55.31 117 LEU A N 1
ATOM 932 C CA . LEU A 1 117 ? -15.873 -6.927 14.485 1.00 55.31 117 LEU A CA 1
ATOM 933 C C . LEU A 1 117 ? -17.352 -7.188 14.777 1.00 55.31 117 LEU A C 1
ATOM 935 O O . LEU A 1 117 ? -17.646 -7.953 15.697 1.00 55.31 117 LEU A O 1
ATOM 939 N N . GLN A 1 118 ? -18.248 -6.525 14.041 1.00 49.75 118 GL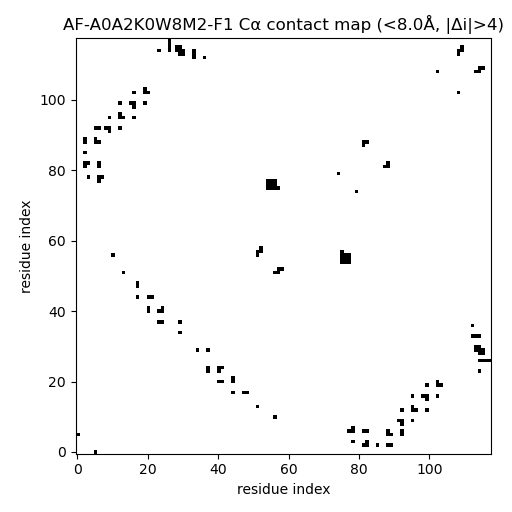N A N 1
ATOM 940 C CA . GLN A 1 118 ? -19.677 -6.852 14.059 1.00 49.75 118 GLN A CA 1
ATOM 941 C C . GLN A 1 118 ? -19.931 -8.239 13.472 1.00 49.75 118 GLN A C 1
ATOM 943 O O . GLN A 1 118 ? -19.247 -8.593 12.484 1.00 49.75 118 GLN A O 1
#

Foldseek 3Di:
DALLVLLVLLLVLLVLLLVLLCVLLVLPDQDPQLVVVSVVSVVVSVVSVVVCVVQCSDPPPPDDPDDDDPPDPPQTSSNVVSNVPVVVSVVSSVVSVVSSVVSVVPVVCCVVRVRDDD

InterPro domains:
  IPR029498 Prion-inhibition and propagation, HeLo domain [PF14479] (5-116)
  IPR038305 HeLo domain superfamily [G3DSA:1.20.120.1020] (1-118)

Organism: Gibberella nygamai (NCBI:txid42673)

Solvent-accessible surface area (backbone atoms only — not comparable to full-atom values): 6876 Å² total; per-residue (Å²): 134,56,51,67,56,38,43,54,49,36,50,54,35,49,50,53,36,50,54,42,42,50,59,64,66,65,45,86,62,54,50,81,88,31,44,66,60,51,52,50,49,49,52,55,42,50,54,52,51,51,50,38,58,78,31,45,70,72,92,69,93,76,71,69,98,70,79,94,69,94,83,61,82,76,72,32,66,43,44,58,52,26,64,80,30,54,71,57,33,53,51,52,37,53,52,35,48,54,49,30,63,60,54,69,43,48,70,62,49,29,72,73,57,62,54,57,83,129

Sequence (118 aa):
MDVAGLAIGIVGLYTACRDCYDFFTTVNAAQAESSAHLRELEIQQSILKAWGFHWQIQNEDGSDPGYSDHARRKRSKLHQYLLSNRFKAEGVFKTLSALADTLCNREKLIKRYGFQLQ